Protein AF-A0A930LDE8-F1 (afdb_monomer_lite)

Foldseek 3Di:
DVVCVVVVHAAEDEQDAQLVLDDPCSVCNVVSVVVRVVVVVVCVVRVHHYHDNNPVPCVNPCLQPDLLSPHGDPLVVLVSVQSVCVSVVRHPPGDRDDGDDDDDDDPVVVVVSVVVSCVPHVVVVVVCVVVVHDPCVPPDDPDPDDDDPVPDDD

Secondary structure (DSSP, 8-state):
-HHHHHTT---EEEPPP--TT-STTGGGHHHHHHHHHHHHHHHHHHT-EEE-GGG-GGGG-GGGB-TTSSSB-HHHHHHHHHHHHHHTT-TTSS--PPPPPPP---HHHHHHHHHHHIIIIIHHHHHHHHHT--TTTTPPPS-SS---GGG---

Radius of gyration: 18.74 Å; chains: 1; bounding box: 47×35×42 Å

pLDDT: mean 92.76, std 4.84, range [59.25, 98.38]

Sequence (154 aa):
FATLRGEGIEVLTVTGLDVQGQGPFARTRGRTATYNELLRGIAEDHGAHIIDYWRWNDFLDWRLWADDRLHMNGLGHERFASRVLAQLGLPGVVTESVLPPEVQLTAREKIEQEARWVREFALPWIGRRLKGTSSGDGVSPKYPEWVPAASLKN

InterPro domains:
  IPR013830 SGNH hydrolase-type esterase domain [PF13472] (7-79)
  IPR036514 SGNH hydrolase superfamily [G3DSA:3.40.50.1110] (1-89)

Organism: NCBI:txid43675

Structure (mmCIF, N/CA/C/O backbone):
data_AF-A0A930LDE8-F1
#
_entry.id   AF-A0A930LDE8-F1
#
loop_
_atom_site.group_PDB
_atom_site.id
_atom_site.type_symbol
_atom_site.label_atom_id
_atom_site.label_alt_id
_atom_site.label_comp_id
_atom_site.label_asym_id
_atom_site.label_entity_id
_atom_site.label_seq_id
_atom_site.pdbx_PDB_ins_code
_atom_site.Cartn_x
_atom_site.Cartn_y
_atom_site.Cartn_z
_atom_site.occupancy
_atom_site.B_iso_or_equiv
_atom_site.auth_seq_id
_atom_site.auth_comp_id
_atom_site.auth_asym_id
_atom_site.auth_atom_id
_atom_site.pdbx_PDB_model_num
ATOM 1 N N . PHE A 1 1 ? -20.142 1.257 8.376 1.00 79.44 1 PHE A N 1
ATOM 2 C CA . PHE A 1 1 ? -19.380 2.084 9.334 1.00 79.44 1 PHE A CA 1
ATOM 3 C C . PHE A 1 1 ? -20.109 2.262 10.661 1.00 79.44 1 PHE A C 1
ATOM 5 O O . PHE A 1 1 ? -19.573 1.812 11.662 1.00 79.44 1 PHE A O 1
ATOM 12 N N . ALA A 1 2 ? -21.325 2.830 10.686 1.00 83.31 2 ALA A N 1
ATOM 13 C CA . ALA A 1 2 ? -22.051 3.130 11.930 1.00 83.31 2 ALA A CA 1
ATOM 14 C C . ALA A 1 2 ? -22.233 1.932 12.882 1.00 83.31 2 ALA A C 1
ATOM 16 O O . ALA A 1 2 ? -21.924 2.064 14.056 1.00 83.31 2 ALA A O 1
ATOM 17 N N . THR A 1 3 ? -22.653 0.761 12.385 1.00 89.69 3 THR A N 1
ATOM 18 C CA . THR A 1 3 ? -22.816 -0.442 13.225 1.00 89.69 3 THR A CA 1
ATOM 19 C C . THR A 1 3 ? -21.512 -0.848 13.913 1.00 89.69 3 THR A C 1
ATOM 21 O O . THR A 1 3 ? -21.490 -0.982 15.124 1.00 89.69 3 THR A O 1
ATOM 24 N N . LEU A 1 4 ? -20.407 -0.966 13.166 1.00 90.50 4 LEU A N 1
ATOM 25 C CA . LEU A 1 4 ? -19.099 -1.333 13.728 1.00 90.50 4 LEU A CA 1
ATOM 26 C C . LEU A 1 4 ? -18.626 -0.316 14.775 1.00 90.50 4 LEU A C 1
ATOM 28 O O . LEU A 1 4 ? -18.195 -0.689 15.859 1.00 90.50 4 LEU A O 1
ATOM 32 N N . ARG A 1 5 ? -18.755 0.978 14.474 1.00 87.56 5 ARG A N 1
ATOM 33 C CA . ARG A 1 5 ? -18.345 2.044 15.396 1.00 87.56 5 ARG A CA 1
ATOM 34 C C . ARG A 1 5 ? -19.236 2.128 16.635 1.00 87.56 5 ARG A C 1
ATOM 36 O O . ARG A 1 5 ? -18.740 2.458 17.704 1.00 87.56 5 ARG A O 1
ATOM 43 N N . GLY A 1 6 ? -20.526 1.810 16.505 1.00 88.25 6 GLY A N 1
ATOM 44 C CA . GLY A 1 6 ? -21.453 1.688 17.632 1.00 88.25 6 GLY A CA 1
ATOM 45 C C . GLY A 1 6 ? -21.029 0.612 18.636 1.00 88.25 6 GLY A C 1
ATOM 46 O O . GLY A 1 6 ? -21.274 0.770 19.826 1.00 88.25 6 GLY A O 1
ATOM 47 N N . GLU A 1 7 ? -20.308 -0.411 18.172 1.00 93.56 7 GLU A N 1
ATOM 48 C CA . GLU A 1 7 ? -19.683 -1.455 18.999 1.00 93.56 7 GLU A CA 1
ATOM 49 C C . GLU A 1 7 ? -18.285 -1.057 19.523 1.00 93.56 7 GLU A C 1
ATOM 51 O O . GLU A 1 7 ? -17.547 -1.891 20.044 1.00 93.56 7 GLU A O 1
ATOM 56 N N . GLY A 1 8 ? -17.873 0.206 19.359 1.00 89.75 8 GLY A N 1
ATOM 57 C CA . GLY A 1 8 ? -16.552 0.687 19.775 1.00 89.75 8 GLY A CA 1
ATOM 58 C C . GLY A 1 8 ? -15.393 0.195 18.900 1.00 89.75 8 GLY A C 1
ATOM 59 O O . GLY A 1 8 ? -14.240 0.276 19.318 1.00 89.75 8 GLY A O 1
ATOM 60 N N . ILE A 1 9 ? -15.672 -0.322 17.697 1.00 91.00 9 ILE A N 1
ATOM 61 C CA . ILE A 1 9 ? -14.638 -0.776 16.761 1.00 91.00 9 ILE A CA 1
ATOM 62 C C . ILE A 1 9 ? -14.105 0.423 15.978 1.00 91.00 9 ILE A C 1
ATOM 64 O O . ILE A 1 9 ? -14.858 1.105 15.275 1.00 91.00 9 ILE A O 1
ATOM 68 N N . GLU A 1 10 ? -12.791 0.631 16.043 1.00 89.94 10 GLU A N 1
ATOM 69 C CA . GLU A 1 10 ? -12.102 1.582 15.175 1.00 89.94 10 GLU A CA 1
ATOM 70 C C . GLU A 1 10 ? -12.149 1.112 13.721 1.00 89.94 10 GLU A C 1
ATOM 72 O O . GLU A 1 10 ? -11.773 -0.017 13.394 1.00 89.94 10 GLU A O 1
ATOM 77 N N . VAL A 1 11 ? -12.619 1.984 12.828 1.00 92.88 11 VAL A N 1
ATOM 78 C CA . VAL A 1 11 ? -12.739 1.676 11.400 1.00 92.88 11 VAL A CA 1
ATOM 79 C C . VAL A 1 11 ? -11.846 2.611 10.609 1.00 92.88 11 VAL A C 1
ATOM 81 O O . VAL A 1 11 ? -11.961 3.831 10.720 1.00 92.88 11 VAL A O 1
ATOM 84 N N . LEU A 1 12 ? -10.999 2.028 9.765 1.00 94.50 12 LEU A N 1
ATOM 85 C CA . LEU A 1 12 ? -10.126 2.759 8.859 1.00 94.50 12 LEU A CA 1
ATOM 86 C C . LEU A 1 12 ? -10.335 2.329 7.408 1.00 94.50 12 LEU A C 1
ATOM 88 O O . LEU A 1 12 ? -10.756 1.208 7.124 1.00 94.50 12 LEU A O 1
ATOM 92 N N . THR A 1 13 ? -9.994 3.227 6.494 1.00 95.38 13 THR A N 1
ATOM 93 C CA . THR A 1 13 ? -9.842 2.962 5.065 1.00 95.38 13 THR A CA 1
ATOM 94 C C . THR A 1 13 ? -8.480 3.458 4.589 1.00 95.38 13 THR A C 1
ATOM 96 O O . THR A 1 13 ? -7.840 4.281 5.245 1.00 95.38 13 THR A O 1
ATOM 99 N N . VAL A 1 14 ? -8.026 2.953 3.446 1.00 97.19 14 VAL A N 1
ATOM 100 C CA . VAL A 1 14 ? -6.712 3.261 2.878 1.00 97.19 14 VAL A CA 1
ATOM 101 C C . VAL A 1 14 ? -6.897 3.725 1.440 1.00 97.19 14 VAL A C 1
ATOM 103 O O . VAL A 1 14 ? -7.567 3.057 0.649 1.00 97.19 14 VAL A O 1
ATOM 106 N N . THR A 1 15 ? -6.302 4.862 1.088 1.00 97.94 15 THR A N 1
ATOM 107 C CA . THR A 1 15 ? -6.267 5.309 -0.309 1.00 97.94 15 THR A CA 1
ATOM 108 C C . THR A 1 15 ? -5.331 4.425 -1.144 1.00 97.94 15 THR A C 1
ATOM 110 O O . THR A 1 15 ? -4.440 3.755 -0.630 1.00 97.94 15 THR A O 1
ATOM 113 N N . GLY A 1 16 ? -5.522 4.386 -2.462 1.00 95.62 16 GLY A N 1
ATOM 114 C CA . GLY A 1 16 ? -4.524 3.814 -3.365 1.00 95.62 16 GLY A CA 1
ATOM 115 C C . GLY A 1 16 ? -3.254 4.672 -3.399 1.00 95.62 16 GLY A C 1
ATOM 116 O O . GLY A 1 16 ? -3.329 5.885 -3.212 1.00 95.62 16 GLY A O 1
ATOM 117 N N . LEU A 1 17 ? -2.106 4.056 -3.685 1.00 94.56 17 LEU A N 1
ATOM 118 C CA . LEU A 1 17 ? -0.820 4.744 -3.849 1.00 94.56 17 LEU A CA 1
ATOM 119 C C . LEU A 1 17 ? -0.808 5.678 -5.070 1.00 94.56 17 LEU A C 1
ATOM 121 O O . LEU A 1 17 ? -1.344 5.331 -6.129 1.00 94.56 17 LEU A O 1
ATOM 125 N N . ASP A 1 18 ? -0.125 6.822 -4.961 1.00 95.00 18 ASP A N 1
ATOM 126 C CA . ASP A 1 18 ? 0.260 7.611 -6.133 1.00 95.00 18 ASP A CA 1
ATOM 127 C C . ASP A 1 18 ? 1.512 7.010 -6.777 1.00 95.00 18 ASP A C 1
ATOM 129 O O . ASP A 1 18 ? 2.622 7.198 -6.291 1.00 95.00 18 ASP A O 1
ATOM 133 N N . VAL A 1 19 ? 1.346 6.319 -7.904 1.00 89.94 19 VAL A N 1
ATOM 134 C CA . VAL A 1 19 ? 2.472 5.753 -8.666 1.00 89.94 19 VAL A CA 1
ATOM 135 C C . VAL A 1 19 ? 3.293 6.806 -9.423 1.00 89.94 19 VAL A C 1
ATOM 137 O O . VAL A 1 19 ? 4.262 6.452 -10.082 1.00 89.94 19 VAL A O 1
ATOM 140 N N . GLN A 1 20 ? 2.903 8.088 -9.406 1.00 90.19 20 GLN A N 1
ATOM 141 C CA . GLN A 1 20 ? 3.597 9.209 -10.066 1.00 90.19 20 GLN A CA 1
ATOM 142 C C . GLN A 1 20 ? 3.987 8.956 -11.537 1.00 90.19 20 GLN A C 1
ATOM 144 O O . GLN A 1 20 ? 4.999 9.444 -12.033 1.00 90.19 20 GLN A O 1
ATOM 149 N N . GLY A 1 21 ? 3.177 8.177 -12.259 1.00 85.56 21 GLY A N 1
ATOM 150 C CA . GLY A 1 21 ? 3.449 7.821 -13.656 1.00 85.56 21 GLY A CA 1
ATOM 151 C C . GLY A 1 21 ? 4.534 6.753 -13.845 1.00 85.56 21 GLY A C 1
ATOM 152 O O . GLY A 1 21 ? 4.951 6.515 -14.976 1.00 85.56 21 GLY A O 1
ATOM 153 N N . GLN A 1 22 ? 4.966 6.093 -12.771 1.00 83.12 22 GLN A N 1
ATOM 154 C CA . GLN A 1 22 ? 5.951 5.019 -12.787 1.00 83.12 22 GLN A CA 1
ATOM 155 C C . GLN A 1 22 ? 5.290 3.637 -12.865 1.00 83.12 22 GLN A C 1
ATOM 157 O O . GLN A 1 22 ? 4.141 3.433 -12.463 1.00 83.12 22 GLN A O 1
ATOM 162 N N . GLY A 1 23 ? 6.055 2.668 -13.368 1.00 83.31 23 GLY A N 1
ATOM 163 C CA . GLY A 1 23 ? 5.681 1.259 -13.351 1.00 83.31 23 GLY A CA 1
ATOM 164 C C . GLY A 1 23 ? 4.475 0.895 -14.234 1.00 83.31 23 GLY A C 1
ATOM 165 O O . GLY A 1 23 ? 3.957 1.712 -15.003 1.00 83.31 23 GLY A O 1
ATOM 166 N N . PRO A 1 24 ? 4.001 -0.359 -14.138 1.00 80.81 24 PRO A N 1
ATOM 167 C CA . PRO A 1 24 ? 2.952 -0.890 -15.011 1.00 80.81 24 PRO A CA 1
ATOM 168 C C . PRO A 1 24 ? 1.578 -0.220 -14.816 1.00 80.81 24 PRO A C 1
ATOM 170 O O . PRO A 1 24 ? 0.718 -0.311 -15.693 1.00 80.81 24 PRO A O 1
ATOM 173 N N . PHE A 1 25 ? 1.372 0.491 -13.702 1.00 85.88 25 PHE A N 1
ATOM 174 C CA . PHE A 1 25 ? 0.104 1.139 -13.346 1.00 85.88 25 PHE A CA 1
ATOM 175 C C . PHE A 1 25 ? 0.078 2.650 -13.609 1.00 85.88 25 PHE A C 1
ATOM 177 O O . PHE A 1 25 ? -0.911 3.309 -13.302 1.00 85.88 25 PHE A O 1
ATOM 184 N N . ALA A 1 26 ? 1.107 3.219 -14.244 1.00 90.81 26 ALA A N 1
ATOM 185 C CA . ALA A 1 26 ? 1.182 4.649 -14.558 1.00 90.81 26 ALA A CA 1
ATOM 186 C C . ALA A 1 26 ? -0.112 5.214 -15.181 1.00 90.81 26 ALA A C 1
ATOM 188 O O . ALA A 1 26 ? -0.600 6.281 -14.803 1.00 90.81 26 ALA A O 1
ATOM 189 N N . ARG A 1 27 ? -0.719 4.457 -16.106 1.00 93.06 27 ARG A N 1
ATOM 190 C CA . ARG A 1 27 ? -1.941 4.851 -16.827 1.00 93.06 27 ARG A CA 1
ATOM 191 C C . ARG A 1 27 ? -3.208 4.828 -15.972 1.00 93.06 27 ARG A C 1
ATOM 193 O O . ARG A 1 27 ? -4.214 5.400 -16.382 1.00 93.06 27 ARG A O 1
ATOM 200 N N . THR A 1 28 ? -3.198 4.186 -14.804 1.00 93.31 28 THR A N 1
ATOM 201 C CA . THR A 1 28 ? -4.363 4.162 -13.909 1.00 93.31 28 THR A CA 1
ATOM 202 C C . THR A 1 28 ? -4.375 5.332 -12.937 1.00 93.31 28 THR A C 1
ATOM 204 O O . THR A 1 28 ? -5.405 5.541 -12.307 1.00 93.31 28 THR A O 1
ATOM 207 N N . ARG A 1 29 ? -3.301 6.135 -12.855 1.00 94.69 29 ARG A N 1
ATOM 208 C CA . ARG A 1 29 ? -3.161 7.223 -11.873 1.00 94.69 29 ARG A CA 1
ATOM 209 C C . ARG A 1 29 ? -4.389 8.132 -11.791 1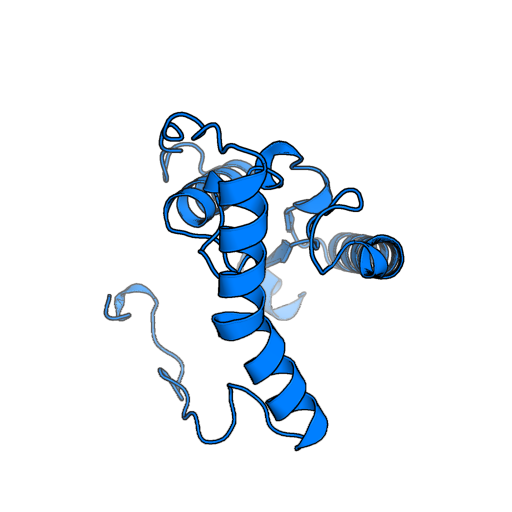.00 94.69 29 ARG A C 1
ATOM 211 O O . ARG A 1 29 ? -4.868 8.390 -10.696 1.00 94.69 29 ARG A O 1
ATOM 218 N N . GLY A 1 30 ? -4.930 8.579 -12.929 1.00 96.12 30 GLY A N 1
ATOM 219 C CA . GLY A 1 30 ? -6.127 9.431 -12.948 1.00 96.12 30 GLY A CA 1
ATOM 220 C C . GLY A 1 30 ? -7.361 8.745 -12.350 1.00 96.12 30 GLY A C 1
ATOM 221 O O . GLY A 1 30 ? -8.064 9.334 -11.537 1.00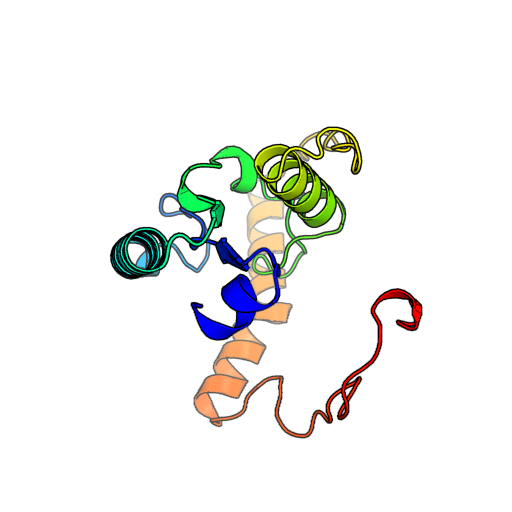 96.12 30 GLY A O 1
ATOM 222 N N . ARG A 1 31 ? -7.576 7.464 -12.676 1.00 96.75 31 ARG A N 1
ATOM 223 C CA . ARG A 1 31 ? -8.664 6.657 -12.098 1.00 96.75 31 ARG A CA 1
ATOM 224 C C . ARG A 1 31 ? -8.460 6.422 -10.602 1.00 96.75 31 ARG A C 1
ATOM 226 O O . ARG A 1 31 ? -9.425 6.490 -9.849 1.00 96.75 31 ARG A O 1
ATOM 233 N N . THR A 1 32 ? -7.222 6.171 -10.177 1.00 96.81 32 THR A N 1
ATOM 234 C CA . THR A 1 32 ? -6.866 6.014 -8.762 1.00 96.81 32 THR A CA 1
ATOM 235 C C . THR A 1 32 ? -7.094 7.313 -7.989 1.00 96.81 32 THR A C 1
ATOM 237 O O . THR A 1 32 ? -7.631 7.266 -6.890 1.00 96.81 32 THR A O 1
ATOM 240 N N . ALA A 1 33 ? -6.778 8.474 -8.572 1.00 97.56 33 ALA A N 1
ATOM 241 C CA . ALA A 1 33 ? -7.056 9.770 -7.954 1.00 97.56 33 ALA A CA 1
ATOM 242 C C . ALA A 1 33 ? -8.562 9.967 -7.717 1.00 97.56 33 ALA A C 1
ATOM 244 O O . ALA A 1 33 ? -8.964 10.274 -6.601 1.00 97.56 33 ALA A O 1
ATOM 245 N N . THR A 1 34 ? -9.403 9.704 -8.726 1.00 98.31 34 THR A N 1
ATOM 246 C CA . THR A 1 34 ? -10.867 9.765 -8.568 1.00 98.31 34 THR A CA 1
ATOM 247 C C . THR A 1 34 ? -11.370 8.791 -7.503 1.00 98.31 34 THR A C 1
ATOM 249 O O . THR A 1 34 ? -12.168 9.173 -6.654 1.00 98.31 34 THR A O 1
ATOM 252 N N . TYR A 1 35 ? -10.886 7.546 -7.513 1.00 98.00 35 TYR A N 1
ATOM 253 C CA . TYR A 1 35 ? -11.215 6.553 -6.488 1.00 98.00 35 TYR A CA 1
ATOM 254 C C . TYR A 1 35 ? -10.853 7.039 -5.075 1.00 98.00 35 TYR A C 1
ATOM 256 O O . TYR A 1 35 ? -11.645 6.892 -4.148 1.00 98.00 35 TYR A O 1
ATOM 264 N N . ASN A 1 36 ? -9.689 7.670 -4.922 1.00 98.31 36 ASN A N 1
ATOM 265 C CA . ASN A 1 36 ? -9.226 8.189 -3.641 1.00 98.31 36 ASN A CA 1
ATOM 266 C C . ASN A 1 36 ? -10.071 9.358 -3.129 1.00 98.31 36 ASN A C 1
ATOM 268 O O . ASN A 1 36 ? -10.327 9.413 -1.930 1.00 98.31 36 ASN A O 1
ATOM 272 N N . GLU A 1 37 ? -10.537 10.257 -4.000 1.00 98.38 37 GLU A N 1
ATOM 273 C CA . GLU A 1 37 ? -11.467 11.322 -3.589 1.00 98.38 37 GLU A CA 1
ATOM 274 C C . GLU A 1 37 ? -12.807 10.755 -3.107 1.00 98.38 37 GLU A C 1
ATOM 276 O O . GLU A 1 37 ? -13.331 11.188 -2.083 1.00 98.38 37 GLU A O 1
ATOM 281 N N . LEU A 1 38 ? -13.331 9.725 -3.779 1.00 98.31 38 LEU A N 1
ATOM 282 C CA . LEU A 1 38 ? -14.553 9.050 -3.330 1.00 98.31 38 LEU A CA 1
ATOM 283 C C . LEU A 1 38 ? -14.354 8.370 -1.968 1.00 98.31 38 LEU A C 1
ATOM 285 O O . LEU A 1 38 ? -15.219 8.463 -1.102 1.00 98.31 38 LEU A O 1
ATOM 289 N N . LEU A 1 39 ? -13.202 7.727 -1.748 1.00 97.56 39 LEU A N 1
ATOM 290 C CA . LEU A 1 39 ? -12.862 7.153 -0.445 1.00 97.56 39 LEU A CA 1
ATOM 291 C C . LEU A 1 39 ? -12.733 8.208 0.658 1.00 97.56 39 LEU A C 1
ATOM 293 O O . LEU A 1 39 ? -13.161 7.945 1.780 1.00 97.56 39 LEU A O 1
ATOM 297 N N . ARG A 1 40 ? -12.148 9.375 0.356 1.00 97.81 40 ARG A N 1
ATOM 298 C CA . ARG A 1 40 ? -12.048 10.501 1.299 1.00 97.81 40 ARG A CA 1
ATOM 299 C C . ARG A 1 40 ? -13.434 10.973 1.731 1.00 97.81 40 ARG A C 1
ATOM 301 O O . ARG A 1 40 ? -13.667 11.066 2.931 1.00 97.81 40 ARG A O 1
ATOM 308 N N . GLY A 1 41 ? -14.354 11.161 0.781 1.00 97.88 41 GLY A N 1
ATOM 309 C CA . GLY A 1 41 ? -15.744 11.523 1.084 1.00 97.88 41 GLY A CA 1
ATOM 310 C C . GLY A 1 41 ? -16.445 10.485 1.963 1.00 97.88 41 GLY A C 1
ATOM 311 O O . GLY A 1 41 ? -16.993 10.826 3.002 1.00 97.88 41 GLY A O 1
ATOM 312 N N . ILE A 1 42 ? -16.329 9.194 1.625 1.00 95.62 42 ILE A N 1
ATOM 313 C CA . ILE A 1 42 ? -16.889 8.098 2.441 1.00 95.62 42 ILE A CA 1
ATOM 314 C C . ILE A 1 42 ? -16.315 8.112 3.866 1.00 95.62 42 ILE A C 1
ATOM 316 O O . ILE A 1 42 ? -17.043 7.874 4.831 1.00 95.62 42 ILE A O 1
ATOM 320 N N . ALA A 1 43 ? -15.009 8.350 4.014 1.00 95.19 43 ALA A N 1
ATOM 321 C CA . ALA A 1 43 ? -14.372 8.412 5.323 1.00 95.19 43 ALA A CA 1
ATOM 322 C C . ALA A 1 43 ? -14.893 9.594 6.152 1.00 95.19 43 ALA A C 1
ATOM 324 O O . ALA A 1 43 ? -15.189 9.408 7.331 1.00 95.19 43 ALA A O 1
ATOM 325 N N . GLU A 1 44 ? -15.058 10.766 5.538 1.00 95.62 44 GLU A N 1
ATOM 326 C CA . GLU A 1 44 ? -15.612 11.967 6.170 1.00 95.62 44 GLU A CA 1
ATOM 327 C C . GLU A 1 44 ? -17.073 11.762 6.600 1.00 95.62 44 GLU A C 1
ATOM 329 O O . GLU A 1 44 ? -17.385 11.890 7.785 1.00 95.62 44 GLU A O 1
ATOM 334 N N . ASP A 1 45 ? -17.934 11.318 5.679 1.00 95.06 45 ASP A N 1
ATOM 335 C CA . ASP A 1 45 ? -19.369 11.088 5.910 1.00 95.06 45 ASP A CA 1
ATOM 336 C C . ASP A 1 45 ? -19.641 10.078 7.034 1.00 95.06 45 ASP A C 1
ATOM 338 O O . ASP A 1 45 ? -20.686 10.098 7.693 1.00 95.06 45 ASP A O 1
ATOM 342 N N . HIS A 1 46 ? -18.706 9.155 7.254 1.00 91.94 46 HIS A N 1
ATOM 343 C CA . HIS A 1 46 ? -18.856 8.074 8.219 1.00 91.94 46 HIS A CA 1
ATOM 344 C C . HIS A 1 46 ? -17.895 8.147 9.407 1.00 91.94 46 HIS A C 1
ATOM 346 O O . HIS A 1 46 ? -17.913 7.245 10.256 1.00 91.94 46 HIS A O 1
ATOM 352 N N . GLY A 1 47 ? -17.074 9.196 9.483 1.00 90.88 47 GLY A N 1
ATOM 353 C CA . GLY A 1 47 ? -16.014 9.384 10.474 1.00 90.88 47 GLY A CA 1
ATOM 354 C C . GLY A 1 47 ? -15.070 8.185 10.608 1.00 90.88 47 GLY A C 1
ATOM 355 O O . GLY A 1 47 ? -14.724 7.807 11.725 1.00 90.88 47 GLY A O 1
ATOM 356 N N . ALA A 1 48 ? -14.720 7.541 9.495 1.00 93.44 48 ALA A N 1
ATOM 357 C CA . ALA A 1 48 ? -13.687 6.509 9.471 1.00 93.44 48 ALA A CA 1
ATOM 358 C C . ALA A 1 48 ? -12.298 7.158 9.380 1.00 93.44 48 ALA A C 1
ATOM 360 O O . ALA A 1 48 ? -12.126 8.189 8.729 1.00 93.44 48 ALA A O 1
ATOM 361 N N . HIS A 1 49 ? -11.289 6.533 9.983 1.00 93.81 49 HIS A N 1
ATOM 362 C CA . HIS A 1 49 ? -9.905 6.964 9.809 1.00 93.81 49 HIS A CA 1
ATOM 363 C C . HIS A 1 49 ? -9.475 6.787 8.353 1.00 93.81 49 HIS A C 1
ATOM 365 O O . HIS A 1 49 ? -9.733 5.749 7.741 1.00 93.81 49 HIS A O 1
ATOM 371 N N . ILE A 1 50 ? -8.774 7.775 7.803 1.00 96.19 50 ILE A N 1
ATOM 372 C CA . ILE A 1 50 ? -8.184 7.670 6.473 1.00 96.19 50 ILE A CA 1
ATOM 373 C C . ILE A 1 50 ? -6.667 7.557 6.561 1.00 96.19 50 ILE A C 1
ATOM 375 O O . ILE A 1 50 ? -5.971 8.492 6.951 1.00 96.19 50 ILE A O 1
ATOM 379 N N . ILE A 1 51 ? -6.157 6.408 6.132 1.00 97.44 51 ILE A N 1
ATOM 380 C CA . ILE A 1 51 ? -4.739 6.222 5.856 1.00 97.44 51 ILE A CA 1
ATOM 381 C C . ILE A 1 51 ? -4.492 6.748 4.445 1.00 97.44 51 ILE A C 1
ATOM 383 O O . ILE A 1 51 ? -4.743 6.056 3.453 1.00 97.44 51 ILE A O 1
ATOM 387 N N . ASP A 1 52 ? -4.049 8.004 4.345 1.00 96.38 52 ASP A N 1
ATOM 388 C CA . ASP A 1 52 ? -3.837 8.654 3.049 1.00 96.38 52 ASP A CA 1
ATOM 389 C C . ASP A 1 52 ? -2.512 8.234 2.388 1.00 96.38 52 ASP A C 1
ATOM 391 O O . ASP A 1 52 ? -1.582 9.027 2.211 1.00 96.38 52 ASP A O 1
ATOM 395 N N . TYR A 1 53 ? -2.446 6.955 2.023 1.00 95.94 53 TYR A N 1
ATOM 396 C CA . TYR A 1 53 ? -1.312 6.294 1.387 1.00 95.94 53 TYR A CA 1
ATOM 397 C C . TYR A 1 53 ? -0.860 6.975 0.087 1.00 95.94 53 TYR A C 1
ATOM 399 O O . TYR A 1 53 ? 0.331 7.015 -0.215 1.00 95.94 53 TYR A O 1
ATOM 407 N N . TRP A 1 54 ? -1.790 7.601 -0.640 1.00 96.81 54 TRP A N 1
ATOM 408 C CA . TRP A 1 54 ? -1.505 8.421 -1.822 1.00 96.81 54 TRP A CA 1
ATOM 409 C C . TRP A 1 54 ? -0.419 9.480 -1.579 1.00 96.81 54 TRP A C 1
ATOM 411 O O . TRP A 1 54 ? 0.314 9.832 -2.497 1.00 96.81 54 TRP A O 1
ATOM 421 N N . ARG A 1 55 ? -0.312 10.005 -0.351 1.00 95.00 55 ARG A N 1
ATOM 422 C CA . ARG A 1 55 ? 0.644 11.066 0.004 1.00 95.00 55 ARG A CA 1
ATOM 423 C C . ARG A 1 55 ? 2.018 10.538 0.437 1.00 95.00 55 ARG A C 1
ATOM 425 O O . ARG A 1 55 ? 2.907 11.341 0.716 1.00 95.00 55 ARG A O 1
ATOM 432 N N . TRP A 1 56 ? 2.217 9.223 0.521 1.00 95.38 56 TRP A N 1
ATOM 433 C CA . TRP A 1 56 ? 3.481 8.618 0.955 1.00 95.38 56 TRP A CA 1
ATOM 434 C C . TRP A 1 56 ? 4.392 8.313 -0.239 1.00 95.38 56 TRP A C 1
ATOM 436 O O . TRP A 1 56 ? 4.468 7.189 -0.729 1.00 95.38 56 TRP A O 1
ATOM 446 N N . ASN A 1 57 ? 5.105 9.339 -0.706 1.00 92.88 57 ASN A N 1
ATOM 447 C CA . ASN A 1 57 ? 5.933 9.264 -1.918 1.00 92.88 57 ASN A CA 1
ATOM 448 C C . ASN A 1 57 ? 7.119 8.293 -1.825 1.00 92.88 57 ASN A C 1
ATOM 450 O O . ASN A 1 57 ? 7.645 7.856 -2.842 1.00 92.88 57 ASN A O 1
ATOM 454 N N . ASP A 1 58 ? 7.568 7.953 -0.624 1.00 92.50 58 ASP A N 1
ATOM 455 C CA . ASP A 1 58 ? 8.677 7.026 -0.420 1.00 92.50 58 ASP A CA 1
ATOM 456 C C . ASP A 1 58 ? 8.311 5.570 -0.746 1.00 92.50 58 ASP A C 1
ATOM 458 O O . ASP A 1 58 ? 9.202 4.758 -0.966 1.00 92.50 58 ASP A O 1
ATOM 462 N N . PHE A 1 59 ? 7.020 5.250 -0.882 1.00 94.12 59 PHE A N 1
ATOM 463 C CA . PHE A 1 59 ? 6.568 3.960 -1.410 1.00 94.12 59 PHE A CA 1
ATOM 464 C C . PHE A 1 59 ? 6.750 3.807 -2.924 1.00 94.12 59 PHE A C 1
ATOM 466 O O . PHE A 1 59 ? 6.402 2.770 -3.477 1.00 94.12 59 PHE A O 1
ATOM 473 N N . LEU A 1 60 ? 7.344 4.792 -3.598 1.00 92.44 60 LEU A N 1
ATOM 474 C CA . LEU A 1 60 ? 7.858 4.638 -4.961 1.00 92.44 60 LEU A CA 1
ATOM 475 C C . LEU A 1 60 ? 9.207 3.909 -5.006 1.00 92.44 60 LEU A C 1
ATOM 477 O O . LEU A 1 60 ? 9.679 3.551 -6.082 1.00 92.44 60 LEU A O 1
ATOM 481 N N . ASP A 1 61 ? 9.837 3.691 -3.853 1.00 93.06 61 ASP A N 1
ATOM 482 C CA . ASP A 1 61 ? 11.089 2.959 -3.759 1.00 93.06 61 ASP A CA 1
ATOM 483 C C . ASP A 1 61 ? 10.866 1.460 -3.985 1.00 93.06 61 ASP A C 1
ATOM 485 O O . ASP A 1 61 ? 10.256 0.777 -3.158 1.00 93.06 61 ASP A O 1
ATOM 489 N N . TRP A 1 62 ? 11.402 0.927 -5.086 1.00 91.50 62 TRP A N 1
ATOM 490 C CA . TRP A 1 62 ? 11.272 -0.488 -5.447 1.00 91.50 62 TRP A CA 1
ATOM 491 C C . TRP A 1 62 ? 11.822 -1.453 -4.389 1.00 91.50 62 TRP A C 1
ATOM 493 O O . TRP A 1 62 ? 11.401 -2.606 -4.362 1.00 91.50 62 TRP A O 1
ATOM 503 N N . ARG A 1 63 ? 12.679 -0.999 -3.462 1.00 94.44 63 ARG A N 1
ATOM 504 C CA . ARG A 1 63 ? 13.151 -1.815 -2.328 1.00 94.44 63 ARG A CA 1
ATOM 505 C C . ARG A 1 63 ? 12.047 -2.163 -1.325 1.00 94.44 63 ARG A C 1
ATOM 507 O O . ARG A 1 63 ? 12.263 -3.041 -0.496 1.00 94.44 63 ARG A O 1
ATOM 514 N N . LEU A 1 64 ? 10.886 -1.508 -1.382 1.00 95.81 64 LEU A N 1
ATOM 515 C CA . LEU A 1 64 ? 9.708 -1.809 -0.553 1.00 95.81 64 LEU A CA 1
ATOM 516 C C . LEU A 1 64 ? 8.763 -2.839 -1.198 1.00 95.81 64 LEU A C 1
ATOM 518 O O . LEU A 1 64 ? 7.789 -3.259 -0.572 1.00 95.81 64 LEU A O 1
ATOM 522 N N . TRP A 1 65 ? 9.037 -3.258 -2.434 1.00 94.62 65 TRP A N 1
ATOM 523 C CA . TRP A 1 65 ? 8.160 -4.124 -3.219 1.00 94.62 65 TRP A CA 1
ATOM 524 C C . TRP A 1 65 ? 8.796 -5.487 -3.469 1.00 94.62 65 TRP A C 1
ATOM 526 O O . TRP A 1 65 ? 10.017 -5.648 -3.472 1.00 94.62 65 TRP A O 1
ATOM 536 N N . ALA A 1 66 ? 7.948 -6.492 -3.636 1.00 95.12 66 ALA A N 1
ATOM 537 C CA . ALA A 1 66 ? 8.346 -7.803 -4.110 1.00 95.12 66 ALA A CA 1
ATOM 538 C C . ALA A 1 66 ? 8.713 -7.745 -5.602 1.00 95.12 66 ALA A C 1
ATOM 540 O O . ALA A 1 66 ? 8.382 -6.792 -6.314 1.00 95.12 66 ALA A O 1
ATOM 541 N N . ASP A 1 67 ? 9.356 -8.805 -6.093 1.00 92.06 67 ASP A N 1
ATOM 542 C CA . ASP A 1 67 ? 9.839 -8.888 -7.477 1.00 92.06 67 ASP A CA 1
ATOM 543 C C . ASP A 1 67 ? 8.724 -8.762 -8.525 1.00 92.06 67 ASP A C 1
ATOM 545 O O . ASP A 1 67 ? 8.981 -8.363 -9.660 1.00 92.06 67 ASP A O 1
ATOM 549 N N . ASP A 1 68 ? 7.475 -9.048 -8.149 1.00 91.88 68 ASP A N 1
ATOM 550 C CA . ASP A 1 68 ? 6.314 -8.892 -9.023 1.00 91.88 68 ASP A CA 1
ATOM 551 C C . ASP A 1 68 ? 5.922 -7.430 -9.287 1.00 91.88 68 ASP A C 1
ATOM 553 O O . ASP A 1 68 ? 5.150 -7.171 -10.216 1.00 91.88 68 ASP A O 1
ATOM 557 N N . ARG A 1 69 ? 6.499 -6.475 -8.540 1.00 89.38 69 ARG A N 1
ATOM 558 C CA . ARG A 1 69 ? 6.256 -5.025 -8.638 1.00 89.38 69 ARG A CA 1
ATOM 559 C C . ARG A 1 69 ? 4.808 -4.615 -8.365 1.00 89.38 69 ARG A C 1
ATOM 561 O O . ARG A 1 69 ? 4.355 -3.571 -8.841 1.00 89.38 69 ARG A O 1
ATOM 568 N N . LEU A 1 70 ? 4.079 -5.445 -7.628 1.00 89.88 70 LEU A N 1
ATOM 569 C CA . LEU A 1 70 ? 2.681 -5.232 -7.270 1.00 89.88 70 LEU A CA 1
ATOM 570 C C . LEU A 1 70 ? 2.451 -5.342 -5.765 1.00 89.88 70 LEU A C 1
ATOM 572 O O . LEU A 1 70 ? 1.667 -4.566 -5.225 1.00 89.88 70 LEU A O 1
ATOM 576 N N . HIS A 1 71 ? 3.106 -6.283 -5.088 1.00 93.94 71 HIS A N 1
ATOM 577 C CA . HIS A 1 71 ? 2.936 -6.480 -3.651 1.00 93.94 71 HIS A CA 1
ATOM 578 C C . HIS A 1 71 ? 4.109 -5.891 -2.875 1.00 93.94 71 HIS A C 1
ATOM 580 O O . HIS A 1 71 ? 5.245 -5.893 -3.347 1.00 93.94 71 HIS A O 1
ATOM 586 N N . MET A 1 72 ? 3.840 -5.392 -1.670 1.00 96.06 72 MET A N 1
ATOM 587 C CA . MET A 1 72 ? 4.907 -5.007 -0.752 1.00 96.06 72 MET A CA 1
ATOM 588 C C . MET A 1 72 ? 5.699 -6.246 -0.328 1.00 96.06 72 MET A C 1
ATOM 590 O O . MET A 1 72 ? 5.140 -7.328 -0.151 1.00 96.06 72 MET A O 1
ATOM 594 N N . ASN A 1 73 ? 7.007 -6.086 -0.151 1.00 96.69 73 ASN A N 1
ATOM 595 C CA . ASN A 1 73 ? 7.818 -7.087 0.538 1.00 96.69 73 ASN A CA 1
ATOM 596 C C . ASN A 1 73 ? 7.750 -6.862 2.064 1.00 96.69 73 ASN A C 1
ATOM 598 O O . ASN A 1 73 ? 6.986 -6.022 2.544 1.00 96.69 73 ASN A O 1
ATOM 602 N N . GLY A 1 74 ? 8.553 -7.599 2.841 1.00 96.31 74 GLY A N 1
ATOM 603 C CA . GLY A 1 74 ? 8.593 -7.453 4.302 1.00 96.31 74 GLY A CA 1
ATOM 604 C C . GLY A 1 74 ? 8.881 -6.020 4.770 1.00 96.31 74 GLY A C 1
ATOM 605 O O . GLY A 1 74 ? 8.155 -5.504 5.613 1.00 96.31 74 GLY A O 1
ATOM 606 N N . LEU A 1 75 ? 9.855 -5.337 4.154 1.00 97.06 75 LEU A N 1
ATOM 607 C CA . LEU A 1 75 ? 10.210 -3.949 4.485 1.00 97.06 75 LEU A CA 1
ATOM 608 C C . LEU A 1 75 ? 9.063 -2.978 4.164 1.00 97.06 75 LEU A C 1
ATOM 610 O O . LEU A 1 75 ? 8.772 -2.072 4.946 1.00 97.06 75 LEU A O 1
ATOM 614 N N . GLY A 1 76 ? 8.391 -3.184 3.025 1.00 97.19 76 GLY A N 1
ATOM 615 C CA . GLY A 1 76 ? 7.186 -2.441 2.653 1.00 97.19 76 GLY A CA 1
ATOM 616 C C . GLY A 1 76 ? 6.070 -2.594 3.680 1.00 97.19 76 GLY A C 1
ATOM 617 O O . GLY A 1 76 ? 5.507 -1.598 4.136 1.00 97.19 76 GLY A O 1
ATOM 618 N N . HIS A 1 77 ? 5.794 -3.831 4.096 1.00 97.06 77 HIS A N 1
ATOM 619 C CA . HIS A 1 77 ? 4.774 -4.125 5.098 1.00 97.06 77 HIS A CA 1
ATOM 620 C C . HIS A 1 77 ? 5.107 -3.555 6.480 1.00 97.06 77 HIS A C 1
ATOM 622 O O . HIS A 1 77 ? 4.221 -2.979 7.108 1.00 97.06 77 HIS A O 1
ATOM 628 N N . GLU A 1 78 ? 6.357 -3.656 6.936 1.00 97.06 78 GLU A N 1
ATOM 629 C CA . GLU A 1 78 ? 6.813 -3.056 8.198 1.00 97.06 78 GLU A CA 1
ATOM 630 C C . GLU A 1 78 ? 6.600 -1.542 8.200 1.00 97.06 78 GLU A C 1
ATOM 632 O O . GLU A 1 78 ? 5.984 -0.995 9.116 1.00 97.06 78 GLU A O 1
ATOM 637 N N . ARG A 1 79 ? 7.043 -0.867 7.133 1.00 97.56 79 ARG A N 1
ATOM 638 C CA . ARG A 1 79 ? 6.871 0.579 6.972 1.00 97.56 79 ARG A CA 1
ATOM 639 C C . ARG A 1 79 ? 5.403 0.980 6.936 1.00 97.56 79 ARG A C 1
ATOM 641 O O . ARG A 1 79 ? 4.993 1.909 7.628 1.00 97.56 79 ARG A O 1
ATOM 648 N N . PHE A 1 80 ? 4.596 0.273 6.150 1.00 97.25 80 PHE A N 1
ATOM 649 C CA . PHE A 1 80 ? 3.168 0.553 6.043 1.00 97.25 80 PHE A CA 1
ATOM 650 C C . PHE A 1 80 ? 2.468 0.371 7.395 1.00 97.25 80 PHE A C 1
ATOM 652 O O . PHE A 1 80 ? 1.752 1.266 7.842 1.00 97.25 80 PHE A O 1
ATOM 659 N N . ALA A 1 81 ? 2.728 -0.744 8.084 1.00 96.69 81 ALA A N 1
ATOM 660 C CA . ALA A 1 81 ? 2.159 -1.030 9.396 1.00 96.69 81 ALA A CA 1
ATOM 661 C C . ALA A 1 81 ? 2.583 0.007 10.446 1.00 96.69 81 ALA A C 1
ATOM 663 O O . ALA A 1 81 ? 1.730 0.501 11.180 1.00 96.69 81 ALA A O 1
ATOM 664 N N . SER A 1 82 ? 3.865 0.388 10.478 1.00 97.12 82 SER A N 1
ATOM 665 C CA . SER A 1 82 ? 4.380 1.417 11.390 1.00 97.12 82 SER A CA 1
ATOM 666 C C . SER A 1 82 ? 3.614 2.735 11.249 1.00 97.12 82 SER A C 1
ATOM 668 O O . SER A 1 82 ? 3.163 3.311 12.240 1.00 97.12 82 SER A O 1
ATOM 670 N N . ARG A 1 83 ? 3.368 3.175 10.011 1.00 96.00 83 ARG A N 1
ATOM 671 C CA . ARG A 1 83 ? 2.664 4.436 9.737 1.00 96.00 83 ARG A CA 1
ATOM 672 C C . ARG A 1 83 ? 1.176 4.380 10.013 1.00 96.00 83 ARG A C 1
ATOM 674 O O . ARG A 1 83 ? 0.632 5.349 10.537 1.00 96.00 83 ARG A O 1
ATOM 681 N N . VAL A 1 84 ? 0.524 3.264 9.688 1.00 96.50 84 VAL A N 1
ATOM 682 C CA . VAL A 1 84 ? -0.881 3.047 10.058 1.00 96.50 84 VAL A CA 1
ATOM 683 C C . VAL A 1 84 ? -1.028 3.114 11.575 1.00 96.50 84 VAL A C 1
ATOM 685 O O . VAL A 1 84 ? -1.850 3.877 12.073 1.00 96.50 84 VAL A O 1
ATOM 688 N N . LEU A 1 85 ? -0.194 2.384 12.317 1.00 95.75 85 LEU A N 1
ATOM 689 C CA . LEU A 1 85 ? -0.245 2.364 13.779 1.00 95.75 85 LEU A CA 1
ATOM 690 C C . LEU A 1 85 ? 0.062 3.738 14.380 1.00 95.75 85 LEU A C 1
ATOM 692 O O . LEU A 1 85 ? -0.646 4.169 15.285 1.00 95.75 85 LEU A O 1
ATOM 696 N N . ALA A 1 86 ? 1.031 4.478 13.839 1.00 95.25 86 ALA A N 1
ATOM 697 C CA . ALA A 1 86 ? 1.295 5.851 14.263 1.00 95.25 86 ALA A CA 1
ATOM 698 C C . ALA A 1 86 ? 0.076 6.775 14.067 1.00 95.25 86 ALA A C 1
ATOM 700 O O . ALA A 1 86 ? -0.238 7.558 14.963 1.00 95.25 86 ALA A O 1
ATOM 701 N N . GLN A 1 87 ? -0.647 6.660 12.945 1.00 94.31 87 GLN A N 1
ATOM 702 C CA . GLN A 1 87 ? -1.879 7.428 12.702 1.00 94.31 87 GLN A CA 1
ATOM 703 C C . GLN A 1 87 ? -3.038 7.028 13.623 1.00 94.31 87 GLN A C 1
ATOM 705 O O . GLN A 1 87 ? -3.905 7.854 13.901 1.00 94.31 87 GLN A O 1
ATOM 710 N N . LEU A 1 88 ? -3.030 5.798 14.135 1.00 93.12 88 LEU A N 1
ATOM 711 C CA . LEU A 1 88 ? -3.968 5.314 15.151 1.00 93.12 88 LEU A CA 1
ATOM 712 C C . LEU A 1 88 ? -3.514 5.630 16.591 1.00 93.12 88 LEU A C 1
ATOM 714 O O . LEU A 1 88 ? -4.099 5.124 17.543 1.00 93.12 88 LEU A O 1
ATOM 718 N N . GLY A 1 89 ? -2.467 6.444 16.777 1.00 94.12 89 GLY A N 1
ATOM 719 C CA . GLY A 1 89 ? -1.967 6.819 18.105 1.00 94.12 89 GLY A CA 1
ATOM 720 C C . GLY A 1 89 ? -1.096 5.756 18.784 1.00 94.12 89 GLY A C 1
ATOM 721 O O . GLY A 1 89 ? -0.846 5.846 19.983 1.00 94.12 89 GLY A O 1
ATOM 722 N N . LEU A 1 90 ? -0.601 4.774 18.026 1.00 95.31 90 LEU A N 1
ATOM 723 C CA . LEU A 1 90 ? 0.254 3.674 18.486 1.00 95.31 90 LEU A CA 1
ATOM 724 C C . LEU A 1 90 ? 1.652 3.709 17.825 1.00 95.31 90 LEU A C 1
ATOM 726 O O . LEU A 1 90 ? 2.079 2.720 17.219 1.00 95.31 90 LEU A O 1
ATOM 730 N N . PRO A 1 91 ? 2.390 4.835 17.882 1.00 95.75 91 PRO A N 1
ATOM 731 C CA . PRO A 1 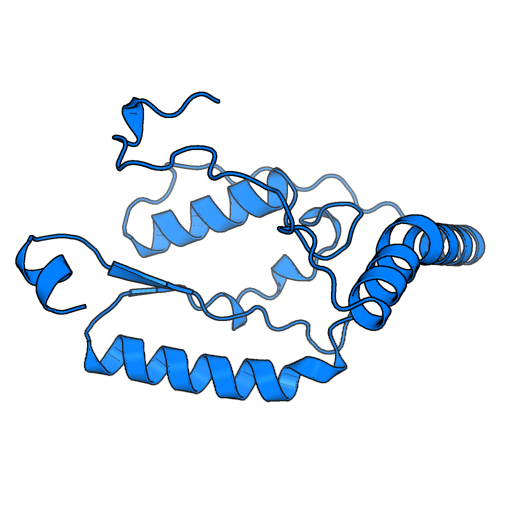91 ? 3.712 4.917 17.272 1.00 95.75 91 PRO A CA 1
ATOM 732 C C . PRO A 1 91 ? 4.707 3.966 17.956 1.00 95.75 91 PRO A C 1
ATOM 734 O O . PRO A 1 91 ? 4.642 3.732 19.161 1.00 95.75 91 PRO A O 1
ATOM 737 N N . GLY A 1 92 ? 5.663 3.438 17.189 1.00 94.12 92 GLY A N 1
ATOM 738 C CA . GLY A 1 92 ? 6.767 2.623 17.716 1.00 94.12 92 GLY A CA 1
ATOM 739 C C . GLY A 1 92 ? 6.436 1.155 18.004 1.00 94.12 92 GLY A C 1
ATOM 740 O O . GLY A 1 92 ? 7.336 0.407 18.372 1.00 94.12 92 GLY A O 1
ATOM 741 N N . VAL A 1 93 ? 5.189 0.713 17.797 1.00 95.12 93 VAL A N 1
ATOM 742 C CA . VAL A 1 93 ? 4.816 -0.714 17.895 1.00 95.12 93 VAL A CA 1
ATOM 743 C C . VAL A 1 93 ? 5.512 -1.551 16.816 1.00 95.12 93 VAL A C 1
ATOM 745 O O . VAL A 1 93 ? 5.911 -2.685 17.067 1.00 95.12 93 VAL A O 1
ATOM 748 N N . VAL A 1 94 ? 5.678 -0.982 15.620 1.00 95.19 94 VAL A N 1
ATOM 749 C CA . VAL A 1 94 ? 6.450 -1.570 14.521 1.00 95.19 94 VAL A CA 1
ATOM 750 C C . VAL A 1 94 ? 7.568 -0.605 14.157 1.00 95.19 94 VAL A C 1
ATOM 752 O O . VAL A 1 94 ? 7.316 0.570 13.875 1.00 95.19 94 VAL A O 1
ATOM 755 N N . THR A 1 95 ? 8.801 -1.100 14.164 1.00 93.62 95 THR A N 1
ATOM 756 C CA . THR A 1 95 ? 9.983 -0.328 13.775 1.00 93.62 95 THR A CA 1
ATOM 757 C C . THR A 1 95 ? 10.137 -0.349 12.260 1.00 93.62 95 THR A C 1
ATOM 759 O O . THR A 1 95 ? 10.091 -1.415 11.652 1.00 93.62 95 THR A O 1
ATOM 762 N N . GLU A 1 96 ? 10.354 0.814 11.641 1.00 92.94 96 GLU A N 1
ATOM 763 C CA . GLU A 1 96 ? 10.713 0.865 10.223 1.00 92.94 96 GLU A CA 1
ATOM 764 C C . GLU A 1 96 ? 12.184 0.461 10.042 1.00 92.94 96 GLU A C 1
ATOM 766 O O . GLU A 1 96 ? 13.094 1.180 10.462 1.00 92.94 96 GLU A O 1
ATOM 771 N N . SER A 1 97 ? 12.422 -0.683 9.401 1.00 93.94 97 SER A N 1
ATOM 772 C CA . SER A 1 97 ? 13.772 -1.130 9.059 1.00 93.94 97 SER A CA 1
ATOM 773 C C . SER A 1 97 ? 14.456 -0.177 8.072 1.00 93.94 97 SER A C 1
ATOM 775 O O . SER A 1 97 ? 13.832 0.408 7.177 1.00 93.94 97 SER A O 1
ATOM 777 N N . VAL A 1 98 ? 15.777 -0.041 8.212 1.00 94.44 98 VAL A N 1
ATOM 778 C CA . VAL A 1 98 ? 16.600 0.719 7.265 1.00 94.44 98 VAL A CA 1
ATOM 779 C C . VAL A 1 98 ? 16.635 -0.020 5.932 1.00 94.44 98 VAL A C 1
ATOM 781 O O . VAL A 1 98 ? 16.894 -1.223 5.886 1.00 94.44 98 VAL A O 1
ATOM 784 N N . LEU A 1 99 ? 16.395 0.704 4.838 1.00 95.12 99 LEU A N 1
ATOM 785 C CA . LEU A 1 99 ? 16.439 0.107 3.509 1.00 95.12 99 LEU A CA 1
ATOM 786 C C . LEU A 1 99 ? 17.871 -0.298 3.145 1.00 95.12 99 LEU A C 1
ATOM 788 O O . LEU A 1 99 ? 18.801 0.480 3.383 1.00 95.12 99 LEU A O 1
ATOM 792 N N . PRO A 1 100 ? 18.060 -1.475 2.520 1.00 93.62 100 PRO A N 1
ATOM 793 C CA . PRO A 1 100 ? 19.361 -1.851 1.989 1.00 93.62 100 PRO A CA 1
ATOM 794 C C . PRO A 1 100 ? 19.802 -0.827 0.932 1.00 93.62 100 PRO A C 1
ATOM 796 O O . PRO A 1 100 ? 18.941 -0.210 0.299 1.00 93.62 100 PRO A O 1
ATOM 799 N N . PRO A 1 101 ? 21.109 -0.626 0.702 1.00 93.69 101 PRO A N 1
ATOM 800 C CA . PRO A 1 101 ? 21.592 0.266 -0.348 1.00 93.69 101 PRO A CA 1
ATOM 801 C C . PRO A 1 101 ? 20.963 -0.049 -1.709 1.00 93.69 101 PRO A C 1
ATOM 803 O O . PRO A 1 101 ? 20.717 -1.208 -2.041 1.00 93.69 101 PRO A O 1
ATOM 806 N N . GLU A 1 102 ? 20.696 0.988 -2.499 1.00 89.50 102 GLU A N 1
ATOM 807 C CA . GLU A 1 102 ? 20.191 0.802 -3.856 1.00 89.50 102 GLU A CA 1
ATOM 808 C C . GLU A 1 102 ? 21.269 0.153 -4.732 1.00 89.50 102 GLU A C 1
ATOM 810 O O . GLU A 1 102 ? 22.413 0.614 -4.785 1.00 89.50 102 GLU A O 1
ATOM 815 N N . VAL A 1 103 ? 20.895 -0.915 -5.436 1.00 89.62 103 VAL A N 1
ATOM 816 C CA . VAL A 1 103 ? 21.781 -1.587 -6.386 1.00 89.62 103 VAL A CA 1
ATOM 817 C C . VAL A 1 103 ? 21.760 -0.818 -7.704 1.00 89.62 103 VAL A C 1
ATOM 819 O O . VAL A 1 103 ? 20.735 -0.743 -8.380 1.00 89.62 103 VAL A O 1
ATOM 822 N N . GLN A 1 104 ? 22.907 -0.260 -8.088 1.00 91.38 104 GLN A N 1
ATOM 823 C CA . GLN A 1 104 ? 23.056 0.443 -9.359 1.00 91.38 104 GLN A CA 1
ATOM 824 C C . GLN A 1 104 ? 23.243 -0.564 -10.495 1.00 91.38 104 GLN A C 1
ATOM 826 O O . GLN A 1 104 ? 24.294 -1.186 -10.620 1.00 91.38 104 GLN A O 1
ATOM 831 N N . LEU A 1 105 ? 22.210 -0.713 -11.322 1.00 91.75 105 LEU A N 1
ATOM 832 C CA . LEU A 1 105 ? 22.230 -1.601 -12.482 1.00 91.75 105 LEU A CA 1
ATOM 833 C C . LEU A 1 105 ? 22.727 -0.875 -13.736 1.00 91.75 105 LEU A C 1
ATOM 835 O O . LEU A 1 105 ? 22.315 0.253 -14.036 1.00 91.75 105 LEU A O 1
ATOM 839 N N . THR A 1 106 ? 23.544 -1.562 -14.526 1.00 96.12 106 THR A N 1
ATOM 840 C CA . THR A 1 106 ? 23.880 -1.165 -15.895 1.00 96.12 106 THR A CA 1
ATOM 841 C C . THR A 1 106 ? 22.638 -1.187 -16.792 1.00 96.12 106 THR A C 1
ATOM 843 O O . THR A 1 106 ? 21.636 -1.845 -16.506 1.00 96.12 106 THR A O 1
ATOM 846 N N . ALA A 1 107 ? 22.691 -0.495 -17.935 1.00 95.88 107 ALA A N 1
ATOM 847 C CA . ALA A 1 107 ? 21.584 -0.499 -18.897 1.00 95.88 107 ALA A CA 1
ATOM 848 C C . ALA A 1 107 ? 21.223 -1.919 -19.375 1.00 95.88 107 ALA A C 1
ATOM 850 O O . ALA A 1 107 ? 20.046 -2.237 -19.535 1.00 95.88 107 ALA A O 1
ATOM 851 N N . ARG A 1 108 ? 22.231 -2.784 -19.552 1.00 97.19 108 ARG A N 1
ATOM 852 C CA . ARG A 1 108 ? 22.036 -4.185 -19.934 1.00 97.19 108 ARG A CA 1
ATOM 853 C C . ARG A 1 108 ? 21.293 -4.963 -18.850 1.00 97.19 108 ARG A C 1
ATOM 855 O O . ARG A 1 108 ? 20.308 -5.623 -19.158 1.00 97.19 108 ARG A O 1
ATOM 862 N N . GLU A 1 109 ? 21.723 -4.849 -17.597 1.00 95.81 109 GLU A N 1
ATOM 863 C CA . GLU A 1 109 ? 21.079 -5.537 -16.471 1.00 95.81 109 GLU A CA 1
ATOM 864 C C . GLU A 1 109 ? 19.631 -5.084 -16.275 1.00 95.81 109 GLU A C 1
ATOM 866 O O . GLU A 1 109 ? 18.768 -5.920 -16.015 1.00 95.81 109 GLU A O 1
ATOM 871 N N . LYS A 1 110 ? 19.339 -3.790 -16.475 1.00 92.44 110 LYS A N 1
ATOM 872 C CA . LYS A 1 110 ? 17.962 -3.272 -16.456 1.00 92.44 110 LYS A CA 1
ATOM 873 C C . LYS A 1 110 ? 17.099 -3.951 -17.519 1.00 92.44 110 LYS A C 1
ATOM 875 O O . LYS A 1 110 ? 16.028 -4.452 -17.201 1.00 92.44 110 LYS A O 1
ATOM 880 N N . ILE A 1 111 ? 17.576 -4.028 -18.763 1.00 95.88 111 ILE A N 1
ATOM 881 C CA . ILE A 1 111 ? 16.848 -4.694 -19.856 1.00 95.88 111 ILE A CA 1
ATOM 882 C C . ILE A 1 111 ? 16.629 -6.180 -19.547 1.00 95.88 111 ILE A C 1
ATOM 884 O O . ILE A 1 111 ? 15.529 -6.698 -19.737 1.00 95.88 111 ILE A O 1
ATOM 888 N N . GLU A 1 112 ? 17.656 -6.869 -19.049 1.00 95.94 112 GLU A N 1
ATOM 889 C CA . GLU A 1 112 ? 17.552 -8.279 -18.671 1.00 95.94 112 GLU A CA 1
ATOM 890 C C . GLU A 1 112 ? 16.551 -8.491 -17.522 1.00 95.94 112 GLU A C 1
ATOM 892 O O . GLU A 1 112 ? 15.782 -9.455 -17.548 1.00 95.94 112 GLU A O 1
ATOM 897 N N . GLN A 1 113 ? 16.512 -7.587 -16.538 1.00 92.62 113 GLN A N 1
ATOM 898 C CA . GLN A 1 113 ? 15.536 -7.614 -15.449 1.00 92.62 113 GLN A CA 1
ATOM 899 C C . GLN A 1 113 ? 14.107 -7.382 -15.957 1.00 92.62 113 GLN A C 1
ATOM 901 O O . GLN A 1 113 ? 13.210 -8.134 -15.581 1.00 92.62 113 GLN A O 1
ATOM 906 N N . GLU A 1 114 ? 13.894 -6.404 -16.843 1.00 93.12 114 GLU A N 1
ATOM 907 C CA . GLU A 1 114 ? 12.584 -6.164 -17.464 1.00 93.12 114 GLU A CA 1
ATOM 908 C C . GLU A 1 114 ? 12.104 -7.385 -18.258 1.00 93.12 114 GLU A C 1
ATOM 910 O O . GLU A 1 114 ? 10.957 -7.811 -18.120 1.00 93.12 114 GLU A O 1
ATOM 915 N N . ALA A 1 115 ? 12.984 -8.002 -19.053 1.00 95.31 115 ALA A N 1
ATOM 916 C CA . ALA A 1 115 ? 12.646 -9.191 -19.832 1.00 95.31 115 ALA A CA 1
ATOM 917 C C . ALA A 1 115 ? 12.248 -10.375 -18.933 1.00 95.31 115 ALA A C 1
ATOM 919 O O . ALA A 1 115 ? 11.264 -11.066 -19.217 1.00 95.31 115 ALA A O 1
ATOM 920 N N . ARG A 1 116 ? 12.978 -10.589 -17.827 1.00 95.50 116 ARG A N 1
ATOM 921 C CA . ARG A 1 116 ? 12.620 -11.602 -16.823 1.00 95.50 116 ARG A CA 1
ATOM 922 C C . ARG A 1 116 ? 11.267 -11.302 -16.187 1.00 95.50 116 ARG A C 1
ATOM 924 O O . ARG A 1 116 ? 10.417 -12.189 -16.167 1.00 95.50 116 ARG A O 1
ATOM 931 N N . TRP A 1 117 ? 11.030 -10.060 -15.763 1.00 94.75 117 TRP A N 1
ATOM 932 C CA . TRP A 1 117 ? 9.762 -9.660 -15.150 1.00 94.75 117 TRP A CA 1
ATOM 933 C C . TRP A 1 117 ? 8.570 -9.880 -16.092 1.00 94.75 117 TRP A C 1
ATOM 935 O O . TRP A 1 117 ? 7.547 -10.443 -15.693 1.00 94.75 117 TRP A O 1
ATOM 945 N N . VAL A 1 118 ? 8.710 -9.513 -17.372 1.00 94.56 118 VAL A N 1
ATOM 946 C CA . VAL A 1 118 ? 7.667 -9.748 -18.382 1.00 94.56 118 VAL A CA 1
ATOM 947 C C . VAL A 1 118 ? 7.359 -11.238 -18.512 1.00 94.56 118 VAL A C 1
ATOM 949 O O . VAL A 1 118 ? 6.188 -11.626 -18.537 1.00 94.56 118 VAL A O 1
ATOM 952 N N . ARG A 1 119 ? 8.398 -12.077 -18.577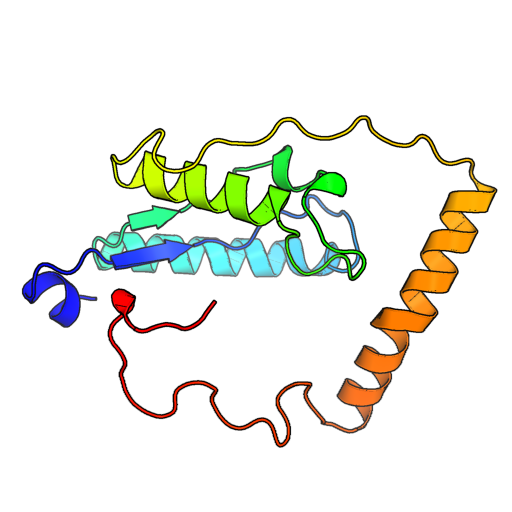 1.00 96.38 119 ARG A N 1
ATOM 953 C CA . ARG A 1 119 ? 8.255 -13.530 -18.702 1.00 96.38 119 ARG A CA 1
ATOM 954 C C . ARG A 1 119 ? 7.570 -14.150 -17.485 1.00 96.38 119 ARG A C 1
ATOM 956 O O . ARG A 1 119 ? 6.709 -15.009 -17.654 1.00 96.38 119 ARG A O 1
ATOM 963 N N . GLU A 1 120 ? 7.976 -13.747 -16.288 1.00 95.56 120 GLU A N 1
ATOM 964 C CA . GLU A 1 120 ? 7.599 -14.409 -15.036 1.00 95.56 120 GLU A CA 1
ATOM 965 C C . GLU A 1 120 ? 6.269 -13.907 -14.470 1.00 95.56 120 GLU A C 1
ATOM 967 O O . GLU A 1 120 ? 5.504 -14.701 -13.924 1.00 95.56 120 GLU A O 1
ATOM 972 N N . PHE A 1 121 ? 5.936 -12.628 -14.668 1.00 92.94 121 PHE A N 1
ATOM 973 C CA . PHE A 1 121 ? 4.757 -12.014 -14.050 1.00 92.94 121 PHE A CA 1
ATOM 974 C C . PHE A 1 121 ? 3.736 -11.512 -15.076 1.00 92.94 121 PHE A C 1
ATOM 976 O O . PHE A 1 121 ? 2.558 -11.884 -15.012 1.00 92.94 121 PHE A O 1
ATOM 983 N N . ALA A 1 122 ? 4.165 -10.715 -16.059 1.00 92.12 122 ALA A N 1
ATOM 984 C CA . ALA A 1 122 ? 3.236 -10.041 -16.970 1.00 92.12 122 ALA A CA 1
ATOM 985 C C . ALA A 1 122 ? 2.551 -11.000 -17.958 1.00 92.12 122 ALA A C 1
ATOM 987 O O . ALA A 1 122 ? 1.323 -10.988 -18.080 1.00 92.12 122 ALA A O 1
ATOM 988 N N . LEU A 1 123 ? 3.316 -11.853 -18.649 1.00 94.25 123 LEU A N 1
ATOM 989 C CA . LEU A 1 123 ? 2.773 -12.792 -19.637 1.00 94.25 123 LEU A CA 1
ATOM 990 C C . LEU A 1 123 ? 1.767 -13.781 -19.019 1.00 94.25 123 LEU A C 1
ATOM 992 O O . LEU A 1 123 ? 0.669 -13.914 -19.572 1.00 94.25 123 LEU A O 1
ATOM 996 N N . PRO A 1 124 ? 2.043 -14.424 -17.863 1.00 92.06 124 PRO A N 1
ATOM 997 C CA . PRO A 1 124 ? 1.054 -15.273 -17.201 1.00 92.06 124 PRO A CA 1
ATOM 998 C C . PRO A 1 124 ? -0.229 -14.526 -16.821 1.00 92.06 124 PRO A C 1
ATOM 1000 O O . PRO A 1 124 ? -1.323 -15.077 -16.962 1.00 92.06 124 PRO A O 1
ATOM 1003 N N . TRP A 1 125 ? -0.119 -13.272 -16.366 1.00 91.06 125 TRP A N 1
ATOM 1004 C CA . TRP A 1 125 ? -1.285 -12.450 -16.035 1.00 91.06 125 TRP A CA 1
ATOM 1005 C C . TRP A 1 125 ? -2.139 -12.136 -17.271 1.00 91.06 125 TRP A C 1
ATOM 1007 O O . TRP A 1 125 ? -3.355 -12.328 -17.223 1.00 91.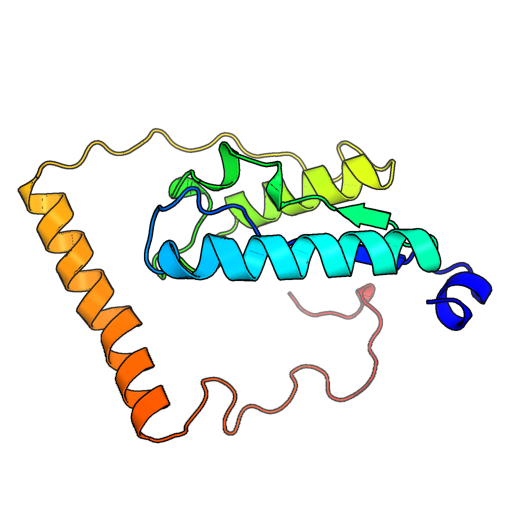06 125 TRP A O 1
ATOM 1017 N N . ILE A 1 126 ? -1.523 -11.749 -18.395 1.00 91.19 126 ILE A N 1
ATOM 1018 C CA . ILE A 1 126 ? -2.237 -11.534 -19.667 1.00 91.19 126 ILE A CA 1
ATOM 1019 C C . ILE A 1 126 ? -2.948 -12.821 -20.097 1.00 91.19 126 ILE A C 1
ATOM 1021 O O . ILE A 1 126 ? -4.131 -12.792 -20.438 1.00 91.19 126 ILE A O 1
ATOM 1025 N N . GLY A 1 127 ? -2.256 -13.961 -20.029 1.00 94.06 127 GLY A N 1
ATOM 1026 C CA . GLY A 1 127 ? -2.827 -15.260 -20.379 1.00 94.06 127 GLY A CA 1
ATOM 1027 C C . GLY A 1 127 ? -4.072 -15.606 -19.558 1.00 94.06 127 GLY A C 1
ATOM 1028 O O . GLY A 1 127 ? -5.063 -16.066 -20.123 1.00 94.06 127 GLY A O 1
ATOM 1029 N N . ARG A 1 128 ? -4.059 -15.340 -18.244 1.00 92.75 128 ARG A N 1
ATOM 1030 C CA . ARG A 1 128 ? -5.237 -15.509 -17.375 1.00 92.75 128 ARG A CA 1
ATOM 1031 C C . ARG A 1 128 ? -6.379 -14.572 -17.764 1.00 92.75 128 ARG A C 1
ATOM 1033 O O . ARG A 1 128 ? -7.506 -15.026 -17.936 1.00 92.75 128 ARG A O 1
ATOM 1040 N N . ARG A 1 129 ? -6.084 -13.289 -18.008 1.00 89.94 129 ARG A N 1
ATOM 1041 C CA . ARG A 1 129 ? -7.095 -12.301 -18.428 1.00 89.94 129 ARG A CA 1
ATOM 1042 C C . ARG A 1 129 ? -7.791 -12.696 -19.729 1.00 89.94 129 ARG A C 1
ATOM 1044 O O . ARG A 1 129 ? -9.006 -12.570 -19.808 1.00 89.94 129 ARG A O 1
ATOM 1051 N N . LEU A 1 130 ? -7.049 -13.208 -20.712 1.00 94.75 130 LEU A N 1
ATOM 1052 C CA . LEU A 1 130 ? -7.618 -13.688 -21.978 1.00 94.75 130 LEU A CA 1
ATOM 1053 C C . LEU A 1 130 ? -8.477 -14.945 -21.805 1.00 94.75 130 LEU A C 1
ATOM 1055 O O . LEU A 1 130 ? -9.481 -15.098 -22.491 1.00 94.75 130 LEU A O 1
ATOM 1059 N N . LYS A 1 131 ? -8.102 -15.831 -20.879 1.00 94.62 131 LYS A N 1
ATOM 1060 C CA . LYS A 1 131 ? -8.877 -17.035 -20.542 1.00 94.62 131 LYS A CA 1
ATOM 1061 C C . LYS A 1 131 ? -10.073 -16.751 -19.629 1.00 94.62 131 LYS A C 1
ATOM 1063 O O . LYS A 1 131 ? -10.833 -17.669 -19.347 1.00 94.62 131 LYS A O 1
ATOM 1068 N N . GLY A 1 132 ? -10.226 -15.515 -19.151 1.00 92.94 132 GLY A N 1
ATOM 1069 C CA . GLY A 1 132 ? -11.246 -15.159 -18.167 1.00 92.94 132 GLY A CA 1
ATOM 1070 C C . GLY A 1 132 ? -11.018 -15.789 -16.791 1.00 92.94 132 GLY A C 1
ATOM 1071 O O . GLY A 1 132 ? -11.966 -15.877 -16.020 1.00 92.94 132 GLY A O 1
ATOM 1072 N N . THR A 1 133 ? -9.792 -16.223 -16.483 1.00 92.69 133 THR A N 1
ATOM 1073 C CA . THR A 1 133 ? -9.451 -16.845 -15.199 1.00 92.69 133 THR A CA 1
ATOM 1074 C C . THR A 1 133 ? -8.753 -15.870 -14.254 1.00 92.69 133 THR A C 1
ATOM 1076 O O . THR A 1 133 ? -8.111 -14.898 -14.671 1.00 92.69 133 THR A O 1
ATOM 1079 N N . SER A 1 134 ? -8.873 -16.123 -12.955 1.00 86.75 134 SER A N 1
ATOM 1080 C CA . SER A 1 134 ? -8.264 -15.358 -11.866 1.00 86.75 134 SER A CA 1
ATOM 1081 C C . SER A 1 134 ? -7.240 -16.197 -11.099 1.00 86.75 134 SER A C 1
ATOM 1083 O O . SER A 1 134 ? -7.270 -17.423 -11.118 1.00 86.75 134 SER A O 1
ATOM 1085 N N . SER A 1 135 ? -6.329 -15.540 -10.375 1.00 83.19 135 SER A N 1
ATOM 1086 C CA . SER A 1 135 ? -5.453 -16.218 -9.406 1.00 83.19 135 SER A CA 1
ATOM 1087 C C . SER A 1 135 ? -6.215 -16.800 -8.211 1.00 83.19 135 SER A C 1
ATOM 1089 O O . SER A 1 135 ? -5.657 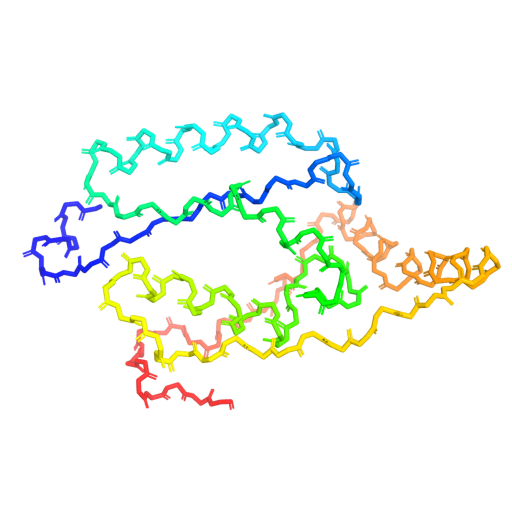-17.611 -7.484 1.00 83.19 135 SER A O 1
ATOM 1091 N N . GLY A 1 136 ? -7.464 -16.376 -8.000 1.00 85.44 136 GLY A N 1
ATOM 1092 C CA . GLY A 1 136 ? -8.347 -16.919 -6.967 1.00 85.44 136 GLY A CA 1
ATOM 1093 C C . GLY A 1 136 ? -9.190 -18.116 -7.414 1.00 85.44 136 GLY A C 1
ATOM 1094 O O . GLY A 1 136 ? -9.894 -18.686 -6.585 1.00 85.44 136 GLY A O 1
ATOM 1095 N N . ASP A 1 137 ? -9.153 -18.506 -8.693 1.00 89.44 137 ASP A N 1
ATOM 1096 C CA . ASP A 1 137 ? -9.994 -19.599 -9.186 1.00 89.44 137 ASP A CA 1
ATOM 1097 C C . ASP A 1 137 ? -9.596 -20.923 -8.523 1.00 89.44 137 ASP A C 1
ATOM 1099 O O . ASP A 1 137 ? -8.437 -21.333 -8.562 1.00 89.44 137 ASP A O 1
ATOM 1103 N N . GLY A 1 138 ? -10.568 -21.598 -7.905 1.00 88.38 138 GLY A N 1
ATOM 1104 C CA . GLY A 1 138 ? -10.345 -22.862 -7.196 1.00 88.38 138 GLY A CA 1
ATOM 1105 C C . GLY A 1 138 ? -9.627 -22.730 -5.846 1.00 88.38 138 GLY A C 1
ATOM 1106 O O . GLY A 1 138 ? -9.345 -23.750 -5.221 1.00 88.38 138 GLY A O 1
ATOM 1107 N N . VAL A 1 139 ? -9.349 -21.510 -5.371 1.00 92.38 139 VAL A N 1
ATOM 1108 C CA . VAL A 1 139 ? -8.747 -21.275 -4.050 1.00 92.38 139 VAL A CA 1
ATOM 1109 C C . VAL A 1 139 ? -9.842 -21.235 -2.982 1.00 92.38 139 VAL A C 1
ATOM 1111 O O . VAL A 1 139 ? -10.726 -20.382 -3.018 1.00 92.38 139 VAL A O 1
ATOM 1114 N N . SER A 1 140 ? -9.782 -22.142 -2.004 1.00 91.88 140 SER A N 1
ATOM 1115 C CA . SER A 1 140 ? -10.654 -22.100 -0.823 1.00 91.88 140 SER A CA 1
ATOM 1116 C C . SER A 1 140 ? -10.147 -21.081 0.209 1.00 91.88 140 SER A C 1
ATOM 1118 O O . SER A 1 140 ? -8.929 -20.948 0.371 1.00 91.88 140 SER A O 1
ATOM 1120 N N . PRO A 1 141 ? -11.031 -20.406 0.969 1.00 89.81 141 PRO A N 1
ATOM 1121 C CA . PRO A 1 141 ? -10.612 -19.504 2.041 1.00 89.81 141 PRO A CA 1
ATOM 1122 C C . PRO A 1 141 ? -9.711 -20.208 3.064 1.00 89.81 141 PRO A C 1
ATOM 1124 O O . PRO A 1 141 ? -10.040 -21.297 3.532 1.00 89.81 141 PRO A O 1
ATOM 1127 N N . LYS A 1 142 ? -8.599 -19.566 3.458 1.00 89.31 142 LYS A N 1
ATOM 1128 C CA . LYS A 1 142 ? -7.723 -20.067 4.542 1.00 89.31 142 LYS A CA 1
ATOM 1129 C C . LYS A 1 142 ? -8.481 -20.162 5.874 1.00 89.31 142 LYS A C 1
ATOM 1131 O O . LYS A 1 142 ? -8.228 -21.073 6.656 1.00 89.31 142 LYS A O 1
ATOM 1136 N N . TYR A 1 143 ? -9.419 -19.239 6.093 1.00 90.62 143 TYR A N 1
ATOM 1137 C CA . TYR A 1 143 ? -10.333 -19.201 7.232 1.00 90.62 143 TYR A CA 1
ATOM 1138 C C . TYR A 1 143 ? -11.757 -18.955 6.701 1.00 90.62 143 TYR A C 1
ATOM 1140 O O . TYR A 1 143 ? -12.083 -17.813 6.381 1.00 90.62 143 TYR A O 1
ATOM 1148 N N . PRO A 1 144 ? -12.572 -20.009 6.497 1.00 91.19 144 PRO A N 1
ATOM 1149 C CA . PRO A 1 144 ? -13.938 -19.866 5.979 1.00 91.19 144 PRO A CA 1
ATOM 1150 C C . PRO A 1 144 ? -14.918 -19.322 7.027 1.00 91.19 144 PRO A C 1
ATOM 1152 O O . PRO A 1 144 ? -15.940 -18.755 6.665 1.00 91.19 144 PRO A O 1
ATOM 1155 N N . GLU A 1 145 ? -14.573 -19.463 8.305 1.00 91.69 145 GLU A N 1
ATOM 1156 C CA . GLU A 1 145 ? -15.318 -18.942 9.447 1.00 91.69 145 GLU A CA 1
ATOM 1157 C C . GLU A 1 145 ? -14.512 -17.850 10.155 1.00 91.69 145 GLU A C 1
ATOM 1159 O O . GLU A 1 145 ? -13.288 -17.757 10.005 1.00 91.69 145 GLU A O 1
ATOM 1164 N N . TRP A 1 146 ? -15.198 -17.035 10.958 1.00 88.19 146 TRP A N 1
ATOM 1165 C CA . TRP A 1 146 ? -14.542 -16.027 11.786 1.00 88.19 146 TRP A CA 1
ATOM 1166 C C . TRP A 1 146 ? -13.572 -16.682 12.776 1.00 88.19 146 TRP A C 1
ATOM 1168 O O . TRP A 1 146 ? -13.923 -17.629 13.482 1.00 88.19 146 TRP A O 1
ATOM 1178 N N . VAL A 1 147 ? -12.353 -16.144 12.851 1.00 91.38 147 VAL A N 1
ATOM 1179 C CA . VAL A 1 147 ? -11.325 -16.583 13.796 1.00 91.38 147 VAL A CA 1
ATOM 1180 C C . VAL A 1 147 ? -10.717 -15.379 14.520 1.00 91.38 147 VAL A C 1
ATOM 1182 O O . VAL A 1 147 ? -10.461 -14.349 13.889 1.00 91.38 147 VAL A O 1
ATOM 1185 N N . PRO A 1 148 ? -10.440 -15.481 15.833 1.00 88.88 148 PRO A N 1
ATOM 1186 C CA . PRO A 1 148 ? -9.708 -14.446 16.551 1.00 88.88 148 PRO A CA 1
ATOM 1187 C C . PRO A 1 148 ? -8.306 -14.238 15.969 1.00 88.88 148 PRO A C 1
ATOM 1189 O O . PRO A 1 148 ? -7.611 -15.210 15.664 1.00 88.88 148 PRO A O 1
ATOM 1192 N N . ALA A 1 149 ? -7.836 -12.989 15.917 1.00 84.94 149 ALA A N 1
ATOM 1193 C CA . ALA A 1 149 ? -6.496 -12.668 15.415 1.00 84.94 149 ALA A CA 1
ATOM 1194 C C . ALA A 1 149 ? -5.382 -13.422 16.171 1.00 84.94 149 ALA A C 1
ATOM 1196 O O . ALA A 1 149 ? -4.441 -13.918 15.561 1.00 84.94 149 ALA A O 1
ATOM 1197 N N . ALA A 1 150 ? -5.535 -13.599 17.489 1.00 87.44 150 ALA A N 1
ATOM 1198 C CA . ALA A 1 150 ? -4.590 -14.345 18.327 1.00 87.44 150 ALA A CA 1
ATOM 1199 C C . ALA A 1 150 ? -4.480 -15.845 17.979 1.00 87.44 150 ALA A C 1
ATOM 1201 O O . ALA A 1 150 ? -3.554 -16.514 18.427 1.00 87.44 150 ALA A O 1
ATOM 1202 N N . SER A 1 151 ? -5.427 -16.383 17.206 1.00 87.12 151 SER A N 1
ATOM 1203 C CA . SER A 1 151 ? -5.442 -17.785 16.770 1.00 87.12 151 SER A CA 1
ATOM 1204 C C . SER A 1 151 ? -4.885 -17.995 15.359 1.00 87.12 151 SER A C 1
ATOM 1206 O O . SER A 1 151 ? -4.802 -19.134 14.891 1.00 87.12 151 SER A O 1
ATOM 1208 N N . LEU A 1 152 ? -4.506 -16.913 14.670 1.00 85.06 152 LEU A N 1
ATOM 1209 C CA . LEU A 1 152 ? -3.933 -16.995 13.334 1.00 85.06 152 LEU A CA 1
ATOM 1210 C C . LEU A 1 152 ? -2.577 -17.706 13.405 1.00 85.06 152 LEU A C 1
ATOM 1212 O O . LEU A 1 152 ? -1.708 -17.351 14.196 1.00 85.06 152 LEU A O 1
ATOM 1216 N N . LYS A 1 153 ? -2.396 -18.723 12.559 1.00 76.56 153 LYS A N 1
ATOM 1217 C CA . LYS A 1 153 ? -1.093 -19.372 12.378 1.00 76.56 153 LYS A CA 1
ATOM 1218 C C . LYS A 1 153 ? -0.230 -18.509 11.455 1.00 76.56 153 LYS A C 1
ATOM 1220 O O . LYS A 1 153 ? -0.708 -18.153 10.369 1.00 76.56 153 LYS A O 1
ATOM 1225 N N . ASN A 1 154 ? 0.998 -18.218 11.897 1.00 59.25 154 ASN A N 1
ATOM 1226 C CA . ASN A 1 154 ? 2.062 -17.623 11.078 1.00 59.25 154 ASN A CA 1
ATOM 1227 C C . ASN A 1 154 ? 2.339 -18.485 9.842 1.00 59.25 154 ASN A C 1
ATOM 1229 O O . ASN A 1 154 ? 2.379 -19.728 9.995 1.00 59.25 154 ASN A O 1
#